Protein AF-A0A7C6E499-F1 (afdb_monomer)

Solvent-accessible surface area (backbone atoms only — not comparable to full-atom values): 4512 Å² total; per-residue (Å²): 134,85,84,85,80,88,84,87,70,54,99,46,74,67,28,46,51,58,56,50,73,72,61,52,91,82,48,72,48,79,41,62,75,63,82,88,62,49,58,67,53,46,53,55,35,43,75,68,70,24,51,66,43,83,37,57,63,75,58,53,52,51,56,57,57,55,64,71,78,112

Mean predicted aligned error: 8.05 Å

Radius of gyration: 13.71 Å; Cα contacts (8 Å, |Δi|>4): 59; chains: 1; bounding box: 28×29×36 Å

Nearest PDB structures (foldseek):
  8wt9-assembly1_D  TM=8.924E-01  e=2.295E-02  Escherichia coli
  8wt7-assembly1_C  TM=8.941E-01  e=4.945E-02  Escherichia coli
  4zv1-assembly1_A  TM=6.135E-01  e=7.523E-01  synthetic construct
  3imk-assembly1_A 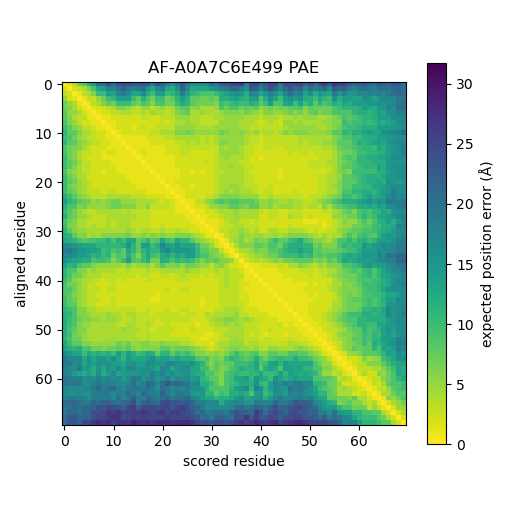 TM=5.789E-01  e=1.621E+00  Syntrophus aciditrophicus SB
  5b04-assembly1_H  TM=4.726E-01  e=2.298E+00  Schizosaccharomyces pombe 972h-

Foldseek 3Di:
DDDDDDDDFDLDPVRLVVVLVPDDQPAEAEDEPPDDSVVVSCVSCVVSVHHYDYDHPVVVVVVVVVVVVD

pLDDT: mean 78.67, std 13.9, range [43.09, 92.5]

Structure (mmCIF, N/CA/C/O backbone):
data_AF-A0A7C6E499-F1
#
_entry.id   AF-A0A7C6E499-F1
#
loop_
_atom_site.group_PDB
_atom_site.id
_atom_site.type_symbol
_atom_site.label_atom_id
_atom_site.label_alt_id
_atom_site.label_comp_id
_atom_site.label_asym_id
_atom_site.label_entity_id
_atom_site.label_seq_id
_atom_site.pdbx_PDB_ins_code
_atom_site.Cartn_x
_atom_site.Cartn_y
_atom_site.Cartn_z
_atom_site.occupancy
_atom_site.B_iso_or_equiv
_atom_site.auth_seq_id
_atom_site.auth_comp_id
_atom_site.auth_asym_id
_atom_site.auth_atom_id
_atom_site.pdbx_PDB_model_num
ATOM 1 N N . MET A 1 1 ? -5.581 -22.356 10.262 1.00 43.09 1 MET A N 1
ATOM 2 C CA . MET A 1 1 ? -4.396 -22.359 9.376 1.00 43.09 1 MET A CA 1
ATOM 3 C C . MET A 1 1 ? -4.713 -21.415 8.225 1.00 43.09 1 MET A C 1
ATOM 5 O O . MET A 1 1 ? -5.619 -21.719 7.463 1.00 43.09 1 MET A O 1
ATOM 9 N N . GLY A 1 2 ? -4.113 -20.223 8.185 1.00 60.62 2 GLY A N 1
ATOM 10 C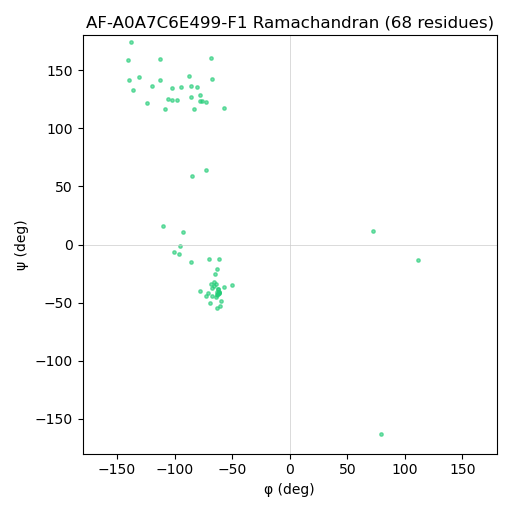 CA . GLY A 1 2 ? -4.368 -19.255 7.111 1.00 60.62 2 GLY A CA 1
ATOM 11 C C . GLY A 1 2 ? -3.594 -19.650 5.855 1.00 60.62 2 GLY A C 1
ATOM 12 O O . GLY A 1 2 ? -2.401 -19.925 5.943 1.00 60.62 2 GLY A O 1
ATOM 13 N N . MET A 1 3 ? -4.267 -19.723 4.708 1.00 66.56 3 MET A N 1
ATOM 14 C CA . MET A 1 3 ? -3.619 -19.967 3.419 1.00 66.56 3 MET A CA 1
ATOM 15 C C . MET A 1 3 ? -2.929 -18.676 2.963 1.00 66.56 3 MET A C 1
ATOM 17 O O . MET A 1 3 ? -3.576 -17.638 2.859 1.00 66.56 3 MET A O 1
ATOM 21 N N . MET A 1 4 ? -1.622 -18.733 2.703 1.00 66.75 4 MET A N 1
ATOM 22 C CA . MET A 1 4 ? -0.892 -17.629 2.080 1.00 66.75 4 MET A CA 1
ATOM 23 C C . MET A 1 4 ? -1.087 -17.716 0.568 1.00 66.75 4 MET A C 1
ATOM 25 O O . MET A 1 4 ? -0.678 -18.696 -0.054 1.00 66.75 4 MET A O 1
ATOM 29 N N . LEU A 1 5 ? -1.720 -16.706 -0.020 1.00 76.81 5 LEU A N 1
ATOM 30 C CA . LEU A 1 5 ? -1.869 -16.598 -1.467 1.00 76.81 5 LEU A CA 1
ATOM 31 C C . LEU A 1 5 ? -0.785 -15.668 -2.012 1.00 76.81 5 LEU A C 1
ATOM 33 O O . LEU A 1 5 ? -0.658 -14.528 -1.573 1.00 76.81 5 LEU A O 1
ATOM 37 N N . TRP A 1 6 ? -0.001 -16.168 -2.965 1.00 81.06 6 TRP A N 1
ATOM 38 C CA . TRP A 1 6 ? 0.945 -15.360 -3.727 1.00 81.06 6 TRP A CA 1
ATOM 39 C C . TRP A 1 6 ? 0.239 -14.717 -4.923 1.00 81.06 6 TRP A C 1
ATOM 41 O O . TRP A 1 6 ? -0.517 -15.380 -5.637 1.00 81.06 6 TRP A O 1
ATOM 51 N N . PHE A 1 7 ? 0.512 -13.436 -5.163 1.00 83.06 7 PHE A N 1
ATOM 52 C CA . PHE A 1 7 ? -0.007 -12.692 -6.304 1.00 83.06 7 PHE A CA 1
ATOM 53 C C . PHE A 1 7 ? 1.073 -11.772 -6.878 1.00 83.06 7 PHE A C 1
ATOM 55 O O . PHE A 1 7 ? 1.830 -11.154 -6.136 1.00 83.06 7 PHE A O 1
ATOM 62 N N . SER A 1 8 ? 1.112 -11.662 -8.205 1.00 86.25 8 SER A N 1
ATOM 63 C CA . SER A 1 8 ? 2.009 -10.773 -8.943 1.00 86.25 8 SER A CA 1
ATOM 64 C C . SER A 1 8 ? 1.223 -9.970 -9.972 1.00 86.25 8 SER A C 1
ATOM 66 O O . SER A 1 8 ? 0.314 -10.507 -10.605 1.00 86.25 8 SER A O 1
ATOM 68 N N . PHE A 1 9 ? 1.616 -8.720 -10.188 1.00 87.88 9 PHE A N 1
ATOM 69 C CA . PHE A 1 9 ? 1.030 -7.822 -11.180 1.00 87.88 9 PHE A CA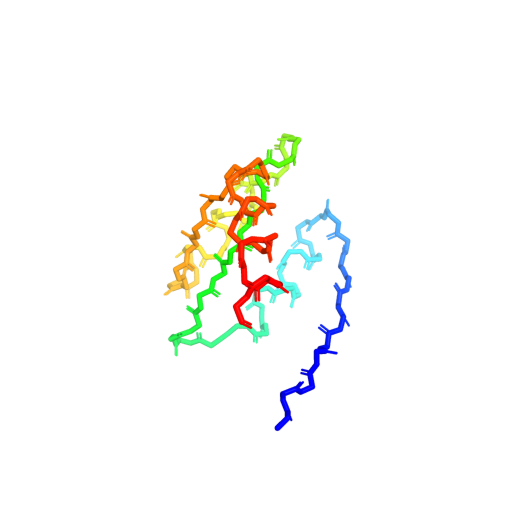 1
ATOM 70 C C . PHE A 1 9 ? 2.128 -6.999 -11.858 1.00 87.88 9 PHE A C 1
ATOM 72 O O . PHE A 1 9 ? 3.229 -6.856 -11.322 1.00 87.88 9 PHE A O 1
ATOM 79 N N . SER A 1 10 ? 1.835 -6.477 -13.049 1.00 87.06 10 SER A N 1
ATOM 80 C CA . SER A 1 10 ? 2.754 -5.596 -13.768 1.00 87.06 10 SER A CA 1
ATOM 81 C C . SER A 1 10 ? 2.920 -4.270 -13.038 1.00 87.06 10 SER A C 1
ATOM 83 O O . SER A 1 10 ? 1.969 -3.707 -12.502 1.00 87.06 10 SER A O 1
ATOM 85 N N . ASN A 1 11 ? 4.135 -3.738 -13.047 1.00 79.69 11 ASN A N 1
ATOM 86 C CA . ASN A 1 11 ? 4.443 -2.452 -12.437 1.00 79.69 11 ASN A CA 1
ATOM 87 C C . ASN A 1 11 ? 4.147 -1.291 -13.404 1.00 79.69 11 ASN A C 1
ATOM 89 O O . ASN A 1 11 ? 5.025 -0.519 -13.791 1.00 79.69 11 ASN A O 1
ATOM 93 N N . ASP A 1 12 ? 2.893 -1.217 -13.827 1.00 87.56 12 ASP A N 1
ATOM 94 C CA .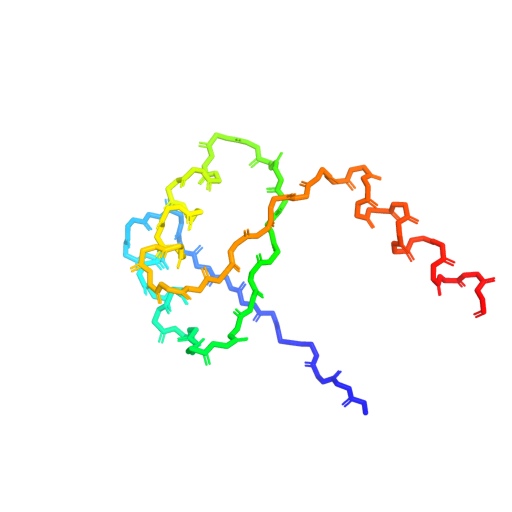 ASP A 1 12 ? 2.332 -0.166 -14.662 1.00 87.56 12 ASP A CA 1
ATOM 95 C C . ASP A 1 12 ? 0.941 0.214 -14.136 1.00 87.56 12 ASP A C 1
ATOM 97 O O . ASP A 1 12 ? 0.417 -0.384 -13.193 1.00 87.56 12 ASP A O 1
ATOM 101 N N . PHE A 1 13 ? 0.344 1.247 -14.725 1.00 87.31 13 PHE A N 1
ATOM 102 C CA . PHE A 1 13 ? -0.958 1.748 -14.294 1.00 87.31 13 PHE A CA 1
ATOM 103 C C . PHE A 1 13 ? -2.054 0.669 -14.326 1.00 87.31 13 PHE A C 1
ATOM 105 O O . PHE A 1 13 ? -2.913 0.632 -13.443 1.00 87.31 13 PHE A O 1
ATOM 112 N N . GLU A 1 14 ? -2.026 -0.224 -15.316 1.00 92.19 14 GLU A N 1
ATOM 113 C CA . GLU A 1 14 ? -3.035 -1.268 -15.4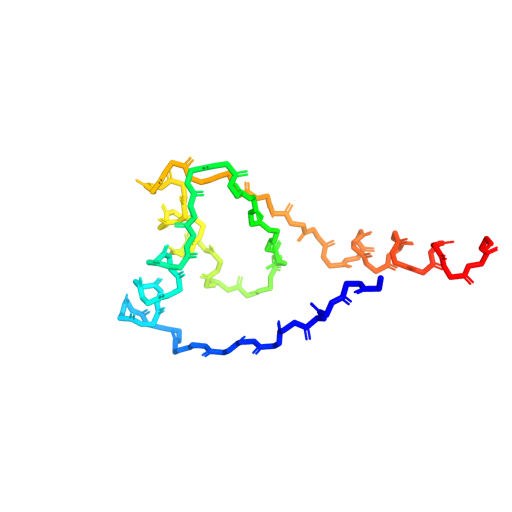64 1.00 92.19 14 GLU A CA 1
ATOM 114 C C . GLU A 1 14 ? -2.864 -2.360 -14.406 1.00 92.19 14 GLU A C 1
ATOM 116 O O . GLU A 1 14 ? -3.839 -2.740 -13.753 1.00 92.19 14 GLU A O 1
ATOM 121 N N . GLY A 1 15 ? -1.632 -2.801 -14.157 1.00 91.94 15 GLY A N 1
ATOM 122 C CA . GLY A 1 15 ? -1.333 -3.761 -13.101 1.00 91.94 15 GLY A CA 1
ATOM 123 C C . GLY A 1 15 ? -1.645 -3.220 -11.703 1.00 91.94 15 GLY A C 1
ATOM 124 O O . GLY A 1 15 ? -2.241 -3.935 -10.894 1.00 91.94 15 GLY A O 1
ATOM 125 N N . ILE A 1 16 ? -1.342 -1.947 -11.428 1.00 90.88 16 ILE A N 1
ATOM 126 C CA . ILE A 1 16 ? -1.707 -1.292 -10.159 1.00 90.88 16 ILE A CA 1
ATOM 127 C C . ILE A 1 16 ? -3.232 -1.236 -10.007 1.00 90.88 16 ILE A C 1
ATOM 129 O O . ILE A 1 16 ? -3.761 -1.579 -8.950 1.00 90.88 16 ILE A O 1
ATOM 133 N N . LYS A 1 17 ? -3.965 -0.883 -11.068 1.00 91.38 17 LYS A N 1
ATOM 134 C CA . LYS A 1 17 ? -5.434 -0.877 -11.042 1.00 91.38 17 LYS A CA 1
ATOM 135 C C . LYS A 1 17 ? -6.006 -2.272 -10.775 1.00 91.38 17 LYS A C 1
ATOM 137 O O . LYS A 1 17 ? -6.945 -2.404 -9.989 1.00 91.38 17 LYS A O 1
ATOM 142 N N . GLN A 1 18 ? -5.434 -3.313 -11.383 1.00 92.50 18 GLN A N 1
ATOM 143 C CA . GLN A 1 18 ? -5.823 -4.700 -11.111 1.00 92.50 18 GLN A CA 1
ATOM 144 C C . GLN A 1 18 ? -5.572 -5.087 -9.652 1.00 92.50 18 GLN A C 1
ATOM 146 O O . GLN A 1 18 ? -6.427 -5.734 -9.049 1.00 92.50 18 GLN A O 1
ATOM 151 N N . PHE A 1 19 ? -4.437 -4.684 -9.077 1.00 91.69 19 PHE A N 1
ATOM 152 C CA . PHE A 1 19 ? -4.143 -4.919 -7.665 1.00 91.69 19 PHE A CA 1
ATOM 153 C C . PHE A 1 19 ? -5.184 -4.250 -6.761 1.00 91.69 19 PHE A C 1
ATOM 155 O O . PHE A 1 19 ? -5.818 -4.929 -5.955 1.00 91.69 19 PHE A O 1
ATOM 162 N N . VAL A 1 20 ? -5.421 -2.950 -6.945 1.00 91.75 20 VAL A N 1
ATOM 163 C CA . VAL A 1 20 ? -6.327 -2.192 -6.074 1.00 91.75 20 VAL A CA 1
ATOM 164 C C . VAL A 1 20 ? -7.780 -2.660 -6.197 1.00 91.75 20 VAL A C 1
ATOM 166 O O . VAL A 1 20 ? -8.485 -2.704 -5.197 1.00 91.75 20 VAL A O 1
ATOM 169 N N . SER A 1 21 ? -8.211 -3.128 -7.376 1.00 92.19 21 SER A N 1
ATOM 170 C CA . SER A 1 21 ? -9.567 -3.676 -7.578 1.00 92.19 21 SER A CA 1
ATOM 171 C C . SER A 1 21 ? -9.903 -4.913 -6.733 1.00 92.19 21 SER A C 1
ATOM 173 O O . SER A 1 21 ? -11.061 -5.323 -6.680 1.00 92.19 21 SER A O 1
ATOM 175 N N . ARG A 1 22 ? -8.899 -5.533 -6.103 1.00 90.94 22 ARG A N 1
ATOM 176 C CA . ARG A 1 22 ? -9.065 -6.705 -5.233 1.00 90.94 22 ARG A CA 1
ATOM 177 C C . ARG A 1 22 ? -9.162 -6.347 -3.753 1.00 90.94 22 ARG A C 1
ATOM 179 O O . ARG A 1 22 ? -9.415 -7.243 -2.953 1.00 90.94 22 ARG A O 1
ATOM 186 N N . LEU A 1 23 ? -8.920 -5.088 -3.398 1.00 91.44 23 LEU A N 1
ATOM 187 C CA . LEU A 1 23 ? -8.983 -4.602 -2.026 1.00 91.44 23 LEU A CA 1
ATOM 188 C C . LEU A 1 23 ? -10.414 -4.172 -1.698 1.00 91.44 23 LEU A C 1
ATOM 190 O O . LEU A 1 23 ? -11.132 -3.655 -2.555 1.00 91.44 23 LEU A O 1
ATOM 194 N N . SER A 1 24 ? -10.820 -4.391 -0.455 1.00 90.25 24 SER A N 1
ATOM 195 C CA . SER A 1 24 ? -12.114 -3.974 0.085 1.00 90.25 24 SER A CA 1
ATOM 196 C C . SER A 1 24 ? -11.943 -2.885 1.144 1.00 90.25 24 SER A C 1
ATOM 198 O O . SER A 1 24 ? -10.882 -2.746 1.757 1.00 90.25 24 SER A O 1
ATOM 200 N N . GLU A 1 25 ? -13.012 -2.129 1.403 1.00 81.44 25 GLU A N 1
ATOM 201 C CA . GLU A 1 25 ? -13.060 -1.209 2.542 1.00 81.44 25 GLU A CA 1
ATOM 202 C C . GLU A 1 25 ? -12.816 -1.990 3.846 1.00 81.44 25 GLU A C 1
ATOM 204 O O . GLU A 1 25 ? -13.574 -2.894 4.200 1.00 81.44 25 GLU A O 1
ATOM 209 N N . GLY A 1 26 ? -11.729 -1.659 4.548 1.00 83.12 26 GLY A N 1
ATOM 210 C CA . GLY A 1 26 ? -11.289 -2.344 5.770 1.00 83.12 26 GLY A CA 1
ATOM 211 C C . GLY A 1 26 ? -9.989 -3.138 5.625 1.00 83.12 26 GLY A C 1
ATOM 212 O O . GLY A 1 26 ? -9.384 -3.485 6.643 1.00 83.12 26 GLY A O 1
ATOM 213 N N . ASP A 1 27 ? -9.518 -3.367 4.398 1.00 89.88 27 ASP A N 1
ATOM 214 C CA . ASP A 1 27 ? -8.191 -3.934 4.171 1.00 89.88 27 ASP A CA 1
ATOM 215 C C . ASP A 1 27 ? -7.080 -2.947 4.576 1.00 89.88 27 ASP A C 1
ATOM 217 O O . ASP A 1 27 ? -7.273 -1.731 4.684 1.00 89.88 27 ASP A O 1
ATOM 221 N N . ALA A 1 28 ? -5.879 -3.481 4.801 1.00 88.81 28 ALA A N 1
ATOM 222 C CA . ALA A 1 28 ? -4.673 -2.692 5.014 1.00 88.81 28 ALA A CA 1
ATOM 223 C C . ALA A 1 28 ? -3.514 -3.293 4.220 1.00 88.81 28 ALA A C 1
ATOM 225 O O . ALA A 1 28 ? -3.266 -4.500 4.273 1.00 88.81 28 ALA A O 1
ATOM 226 N N . VAL A 1 29 ? -2.782 -2.442 3.506 1.00 89.50 29 VAL A N 1
ATOM 227 C CA . VAL A 1 29 ? -1.651 -2.855 2.675 1.00 89.50 29 VAL A CA 1
ATOM 228 C C . VAL A 1 29 ? -0.355 -2.455 3.362 1.00 89.50 29 VAL A C 1
ATOM 230 O O . VAL A 1 29 ? -0.136 -1.290 3.692 1.00 89.50 29 VAL A 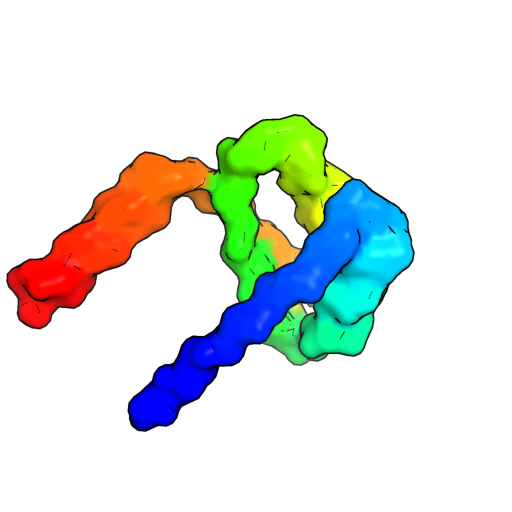O 1
ATOM 233 N N . VAL A 1 30 ? 0.527 -3.430 3.561 1.00 87.00 30 VAL A N 1
ATOM 234 C CA . VAL A 1 30 ? 1.892 -3.197 4.036 1.00 87.00 30 VAL A CA 1
ATOM 235 C C . VAL A 1 30 ? 2.830 -3.290 2.845 1.00 87.00 30 VAL A C 1
ATOM 237 O O . VAL A 1 30 ? 2.845 -4.296 2.140 1.00 87.00 30 VAL A O 1
ATOM 240 N N . MET A 1 31 ? 3.609 -2.239 2.623 1.00 85.81 31 MET A N 1
ATOM 241 C CA . MET A 1 31 ? 4.514 -2.123 1.485 1.00 85.81 31 MET A CA 1
ATOM 242 C C . MET A 1 31 ? 5.946 -1.979 1.987 1.00 85.81 31 MET A C 1
ATOM 244 O O . MET A 1 31 ? 6.208 -1.232 2.932 1.00 85.81 31 MET A O 1
ATOM 248 N N . GLU A 1 32 ? 6.890 -2.680 1.368 1.00 81.31 32 GLU A N 1
ATOM 249 C CA . GLU A 1 32 ? 8.311 -2.429 1.604 1.00 81.31 32 GLU A CA 1
ATOM 250 C C . GLU A 1 32 ? 8.793 -1.229 0.782 1.00 81.31 32 GLU A C 1
ATOM 252 O O . GLU A 1 32 ? 8.489 -1.095 -0.404 1.00 81.31 32 GLU A O 1
ATOM 257 N N . LEU A 1 33 ? 9.574 -0.355 1.423 1.00 69.06 33 LEU A N 1
ATOM 258 C CA . LEU A 1 33 ? 10.238 0.794 0.799 1.00 69.06 33 LEU A CA 1
ATOM 259 C C . LEU A 1 33 ? 11.420 0.353 -0.078 1.00 69.06 33 LEU A C 1
ATOM 261 O O . LEU A 1 33 ? 12.578 0.668 0.204 1.00 69.06 33 LEU A O 1
ATOM 265 N N . THR A 1 34 ? 11.147 -0.398 -1.138 1.00 69.75 34 THR A N 1
ATOM 266 C CA . THR A 1 34 ? 12.167 -0.854 -2.086 1.00 69.75 34 THR A CA 1
ATOM 267 C C . THR A 1 34 ? 12.029 -0.114 -3.417 1.00 69.75 34 THR A C 1
ATOM 269 O O . THR A 1 34 ? 11.026 -0.253 -4.115 1.00 69.75 34 THR A O 1
ATOM 272 N N . GLY A 1 35 ? 13.054 0.658 -3.793 1.00 67.31 35 GLY A N 1
ATOM 273 C CA . GLY A 1 35 ? 13.139 1.353 -5.088 1.00 67.31 35 GLY A CA 1
ATOM 274 C C . GLY A 1 35 ? 12.325 2.653 -5.185 1.00 67.31 35 GLY A C 1
ATOM 275 O O . GLY A 1 35 ? 11.926 3.223 -4.177 1.00 67.31 35 GLY A O 1
ATOM 276 N N . ASN A 1 36 ? 12.087 3.135 -6.412 1.00 67.06 36 ASN A N 1
ATOM 277 C CA . ASN A 1 36 ? 11.400 4.414 -6.692 1.00 67.06 36 ASN A CA 1
ATOM 278 C C . ASN A 1 36 ? 9.891 4.270 -6.969 1.00 67.06 36 ASN A C 1
ATOM 280 O O . ASN A 1 36 ? 9.212 5.251 -7.250 1.00 67.06 36 ASN A O 1
ATOM 284 N N . LEU A 1 37 ? 9.370 3.044 -6.948 1.00 67.00 37 LEU A N 1
ATOM 285 C CA . LEU A 1 37 ? 8.056 2.701 -7.508 1.00 67.00 37 LEU A CA 1
ATOM 286 C C . LEU A 1 37 ? 6.945 2.587 -6.459 1.00 67.00 37 LEU A C 1
ATOM 288 O O . LEU A 1 37 ? 5.775 2.465 -6.811 1.00 67.00 37 LEU A O 1
ATOM 292 N N . TRP A 1 38 ? 7.298 2.670 -5.174 1.00 79.12 38 TRP A N 1
ATOM 293 C CA . TRP A 1 38 ? 6.341 2.593 -4.071 1.00 79.12 38 TRP A CA 1
ATOM 294 C C . TRP A 1 38 ? 5.360 3.771 -4.055 1.00 79.12 38 TRP A C 1
ATOM 296 O O . TRP A 1 38 ? 4.253 3.598 -3.565 1.00 79.12 38 TRP A O 1
ATOM 306 N N . VAL A 1 39 ? 5.730 4.931 -4.612 1.00 85.06 39 VAL A N 1
ATOM 307 C CA . VAL A 1 39 ? 4.908 6.154 -4.576 1.00 85.06 39 VAL A CA 1
ATOM 308 C C . VAL A 1 39 ? 3.589 5.958 -5.323 1.00 85.06 39 VAL A C 1
ATOM 310 O O . VAL A 1 39 ? 2.529 6.102 -4.727 1.00 85.06 39 VAL A O 1
ATOM 313 N N . ASN A 1 40 ? 3.639 5.531 -6.590 1.00 86.50 40 ASN A N 1
ATOM 314 C CA . ASN A 1 40 ? 2.431 5.372 -7.412 1.00 86.50 40 ASN A CA 1
ATOM 315 C C . ASN A 1 40 ? 1.474 4.316 -6.839 1.00 86.50 40 ASN A C 1
ATOM 317 O O . ASN A 1 40 ? 0.257 4.472 -6.892 1.00 86.50 40 ASN A O 1
ATOM 321 N N . LEU A 1 41 ? 2.026 3.227 -6.295 1.00 88.25 41 LEU A N 1
ATOM 322 C CA . LEU A 1 41 ? 1.234 2.170 -5.673 1.00 88.25 41 LEU A CA 1
ATOM 323 C C . LEU A 1 41 ? 0.631 2.633 -4.338 1.00 88.25 41 LEU A C 1
ATOM 325 O O . LEU A 1 41 ? -0.540 2.370 -4.084 1.00 88.25 41 LEU A O 1
ATOM 329 N N . TYR A 1 42 ? 1.397 3.359 -3.521 1.00 89.69 42 TYR A N 1
ATOM 330 C CA . TYR A 1 42 ? 0.924 3.938 -2.264 1.00 89.69 42 TYR A CA 1
ATOM 331 C C . TYR A 1 42 ? -0.240 4.906 -2.503 1.00 89.69 42 TYR A C 1
ATOM 333 O O . TYR A 1 42 ? -1.291 4.778 -1.878 1.00 89.69 42 TYR A O 1
ATOM 341 N N . GLU A 1 43 ? -0.085 5.825 -3.458 1.00 90.25 43 GLU A N 1
ATOM 342 C CA . GLU A 1 43 ? -1.127 6.791 -3.815 1.00 90.25 43 GLU A CA 1
ATOM 343 C C . GLU A 1 43 ? -2.396 6.103 -4.330 1.00 90.25 43 GLU A C 1
ATOM 345 O O . GLU A 1 43 ? -3.498 6.481 -3.940 1.00 90.25 43 GLU A O 1
ATOM 350 N N . ALA A 1 44 ? -2.264 5.065 -5.162 1.00 91.38 44 ALA A N 1
ATOM 351 C CA . ALA A 1 44 ? -3.413 4.336 -5.698 1.00 91.38 44 ALA A CA 1
ATOM 352 C C . ALA A 1 44 ? -4.212 3.586 -4.616 1.00 91.38 44 ALA A C 1
ATOM 354 O O . ALA A 1 44 ? -5.441 3.498 -4.711 1.00 91.38 44 ALA A O 1
ATOM 355 N N . VAL A 1 45 ? -3.523 3.055 -3.600 1.00 92.00 45 VAL A N 1
ATOM 356 C CA . VAL A 1 45 ? -4.139 2.369 -2.453 1.00 92.00 45 VAL A CA 1
ATOM 357 C C . VAL A 1 45 ? -4.892 3.372 -1.572 1.00 92.00 45 VAL A C 1
ATOM 359 O O . VAL A 1 45 ? -6.084 3.184 -1.329 1.00 92.00 45 VAL A O 1
ATOM 362 N N . GLU A 1 46 ? -4.247 4.475 -1.183 1.00 91.56 46 GLU A N 1
ATOM 363 C CA . GLU A 1 46 ? -4.874 5.530 -0.367 1.00 91.56 46 GLU A CA 1
ATOM 364 C C . GLU A 1 46 ? -6.057 6.193 -1.092 1.00 91.56 46 GLU A C 1
ATOM 366 O O . GLU A 1 46 ? -7.099 6.449 -0.489 1.00 91.56 46 GLU A O 1
ATOM 371 N N . ALA A 1 47 ? -5.950 6.406 -2.409 1.00 91.38 47 ALA A N 1
ATOM 372 C CA . ALA A 1 47 ? -7.036 6.955 -3.223 1.00 91.38 47 ALA A CA 1
ATOM 373 C C . ALA A 1 47 ? -8.283 6.053 -3.274 1.00 91.38 47 ALA A C 1
ATOM 375 O O . ALA A 1 47 ? -9.373 6.543 -3.565 1.00 91.38 47 ALA A O 1
ATOM 376 N N . ASN A 1 48 ? -8.143 4.756 -2.980 1.00 89.44 48 ASN A N 1
ATOM 377 C CA . ASN A 1 48 ? -9.264 3.818 -2.851 1.00 89.44 48 ASN A CA 1
ATOM 378 C C . ASN A 1 48 ? -9.778 3.690 -1.407 1.00 89.44 48 ASN A C 1
ATOM 380 O O . ASN A 1 48 ? -10.572 2.800 -1.118 1.00 89.44 48 ASN A O 1
ATOM 384 N N . GLY A 1 49 ? -9.339 4.563 -0.494 1.00 89.06 49 GLY A N 1
ATOM 385 C CA . GLY A 1 49 ? -9.763 4.547 0.908 1.00 89.06 49 GLY A CA 1
ATOM 386 C C . GLY A 1 49 ? -9.172 3.391 1.717 1.00 89.06 49 GLY A C 1
ATOM 387 O O . GLY A 1 49 ? -9.611 3.135 2.838 1.00 89.06 49 GLY A O 1
ATOM 388 N N . VAL A 1 50 ? -8.177 2.691 1.165 1.00 92.25 50 VAL A N 1
ATOM 389 C CA . VAL A 1 50 ? -7.482 1.589 1.828 1.00 92.25 50 VAL A CA 1
ATOM 390 C C . VAL A 1 50 ? -6.232 2.134 2.502 1.00 92.25 50 VAL A C 1
ATOM 392 O O . VAL A 1 50 ? -5.476 2.898 1.910 1.00 92.25 50 VAL A O 1
ATOM 395 N N . LYS A 1 51 ? -5.990 1.717 3.745 1.00 89.62 51 LYS A N 1
ATOM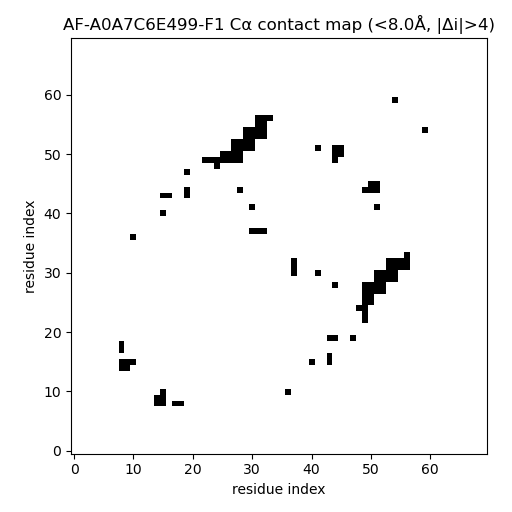 396 C CA . LYS A 1 51 ? -4.831 2.178 4.510 1.00 89.62 51 LYS A CA 1
ATOM 397 C C . LYS A 1 51 ? -3.544 1.549 3.979 1.00 89.62 51 LYS A C 1
ATOM 399 O O . LYS A 1 51 ? -3.393 0.324 4.032 1.00 89.62 51 LYS A O 1
ATOM 404 N N . ALA A 1 52 ? -2.585 2.374 3.577 1.00 89.12 52 ALA A N 1
ATOM 405 C CA . ALA A 1 52 ? -1.242 1.952 3.206 1.00 89.12 52 ALA A CA 1
ATOM 406 C C . ALA A 1 52 ? -0.232 2.242 4.330 1.00 89.12 52 ALA A C 1
ATOM 408 O O . ALA A 1 52 ? -0.198 3.319 4.925 1.00 89.12 52 ALA A O 1
ATOM 409 N N . VAL A 1 53 ? 0.630 1.270 4.635 1.00 87.94 53 VAL A N 1
ATOM 410 C CA . VAL A 1 53 ? 1.720 1.418 5.609 1.00 87.94 53 VAL A CA 1
ATOM 411 C C . VAL A 1 53 ? 3.044 1.077 4.945 1.00 87.94 53 VAL A C 1
ATOM 413 O O . VAL A 1 53 ? 3.260 -0.041 4.481 1.00 87.94 53 VAL A O 1
ATOM 416 N N . LEU A 1 54 ? 3.959 2.041 4.954 1.00 84.50 54 LEU A N 1
ATOM 417 C CA . LEU A 1 54 ? 5.316 1.865 4.455 1.00 84.50 54 LEU A CA 1
ATOM 418 C C . LEU A 1 54 ? 6.198 1.282 5.556 1.00 84.50 54 LEU A C 1
ATOM 420 O O . LEU A 1 54 ? 6.289 1.820 6.663 1.00 84.50 54 LEU A O 1
ATOM 424 N N . THR A 1 55 ? 6.874 0.184 5.246 1.00 81.81 55 THR A N 1
ATOM 425 C CA . THR A 1 55 ? 7.823 -0.464 6.146 1.00 81.81 55 THR A CA 1
ATOM 426 C C . THR A 1 55 ? 9.236 -0.345 5.607 1.00 81.81 55 THR A C 1
ATOM 428 O O . THR A 1 55 ? 9.493 -0.426 4.406 1.00 81.81 55 THR A O 1
ATOM 431 N N . ASN A 1 56 ? 10.177 -0.139 6.526 1.00 75.81 56 ASN A N 1
ATOM 432 C CA . ASN A 1 56 ? 11.587 -0.336 6.236 1.00 75.81 56 ASN A CA 1
ATOM 433 C C . ASN A 1 56 ? 11.857 -1.855 6.269 1.00 75.81 56 ASN A C 1
ATOM 435 O O . ASN A 1 56 ? 11.608 -2.449 7.324 1.00 75.81 56 ASN A O 1
ATOM 439 N N . PRO A 1 57 ? 12.395 -2.465 5.195 1.00 65.75 57 PRO A N 1
ATOM 440 C CA . PRO A 1 57 ? 12.690 -3.902 5.138 1.00 65.75 57 PRO A CA 1
ATOM 441 C C . PRO A 1 57 ? 13.493 -4.420 6.341 1.00 65.75 57 PRO A C 1
ATOM 443 O O . PRO A 1 57 ? 13.245 -5.511 6.856 1.00 65.75 57 PRO A O 1
ATOM 446 N N . LEU A 1 58 ? 14.401 -3.594 6.877 1.00 62.84 58 LEU 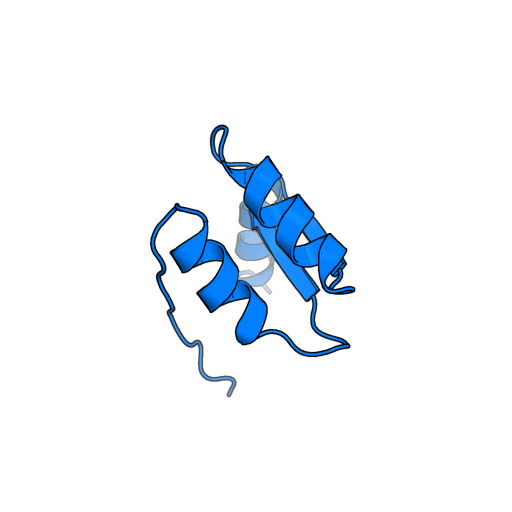A N 1
ATOM 447 C CA . LEU A 1 58 ? 15.193 -3.925 8.067 1.00 62.84 58 LEU A CA 1
ATOM 448 C C . LEU A 1 58 ? 14.324 -4.103 9.322 1.00 62.84 58 LEU A C 1
ATOM 450 O O . LEU A 1 58 ? 14.625 -4.937 10.173 1.00 62.84 58 LEU A O 1
ATOM 454 N N . LYS A 1 59 ? 13.228 -3.344 9.439 1.00 62.72 59 LYS A N 1
ATOM 455 C CA . LYS A 1 59 ? 12.280 -3.454 10.557 1.00 62.72 59 LYS A CA 1
ATOM 456 C C . LYS A 1 59 ? 11.360 -4.663 10.393 1.00 62.72 59 LYS A C 1
ATOM 458 O O . LYS A 1 5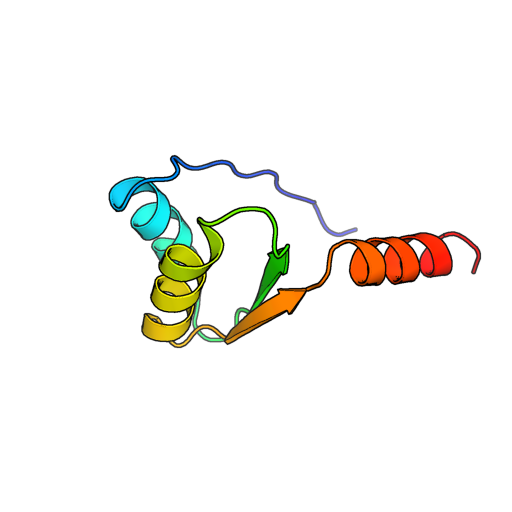9 ? 11.110 -5.359 11.374 1.00 62.72 59 LYS A O 1
ATOM 463 N N . THR A 1 60 ? 10.897 -4.939 9.174 1.00 62.03 60 THR A N 1
ATOM 464 C CA . THR A 1 60 ? 10.040 -6.100 8.880 1.00 62.03 60 THR A CA 1
ATOM 465 C C . THR A 1 60 ? 10.784 -7.413 9.135 1.00 62.03 60 THR A C 1
ATOM 467 O O . THR A 1 60 ? 10.262 -8.284 9.832 1.00 62.03 60 THR A O 1
ATOM 470 N N . SER A 1 61 ? 12.036 -7.520 8.676 1.00 61.03 61 SER A N 1
ATOM 471 C CA . SER A 1 61 ? 12.896 -8.691 8.909 1.00 61.03 61 SER A CA 1
ATOM 472 C C . SER A 1 61 ? 13.177 -8.937 10.397 1.00 61.03 61 SER A C 1
ATOM 474 O O . SER A 1 61 ? 13.095 -10.074 10.865 1.00 61.03 61 SER A O 1
ATOM 476 N N . ALA A 1 62 ? 13.422 -7.876 11.174 1.00 57.31 62 ALA A N 1
ATOM 477 C CA . ALA A 1 62 ? 13.630 -7.986 12.617 1.00 57.31 62 ALA A CA 1
ATOM 478 C C . ALA A 1 62 ? 12.383 -8.514 13.356 1.00 57.31 62 ALA A C 1
ATOM 480 O O . ALA A 1 62 ? 12.508 -9.387 14.213 1.00 57.31 62 ALA A O 1
ATOM 481 N N . ILE A 1 63 ? 11.179 -8.046 12.998 1.00 59.34 63 ILE A N 1
ATOM 482 C CA . ILE A 1 63 ? 9.915 -8.527 13.590 1.00 59.34 63 ILE A CA 1
ATOM 483 C C . ILE A 1 63 ? 9.643 -9.984 13.196 1.00 59.34 63 ILE A C 1
ATOM 485 O O . ILE A 1 63 ? 9.250 -10.785 14.044 1.00 59.34 63 ILE A O 1
ATOM 489 N N . ALA A 1 64 ? 9.847 -10.336 11.923 1.00 64.81 64 ALA A N 1
ATOM 490 C CA . ALA A 1 64 ? 9.669 -11.704 11.446 1.00 64.81 64 ALA A CA 1
ATOM 491 C C . ALA A 1 64 ? 10.641 -12.673 12.140 1.00 64.81 64 ALA A C 1
ATOM 493 O O . ALA A 1 64 ? 10.223 -13.735 12.589 1.00 64.81 64 ALA A O 1
ATOM 494 N N . SER A 1 65 ? 11.906 -12.275 12.298 1.00 61.56 65 SER A N 1
ATOM 495 C CA . SER A 1 65 ? 12.942 -13.087 12.953 1.00 61.56 65 SER A CA 1
ATOM 496 C C . SER A 1 65 ? 12.703 -13.253 14.456 1.00 61.56 65 SER A C 1
ATOM 498 O O . SER A 1 65 ? 12.994 -14.311 15.006 1.00 61.56 65 SER A O 1
ATOM 500 N N . ALA A 1 66 ? 12.146 -12.239 15.126 1.00 58.91 66 ALA A N 1
ATOM 501 C CA . ALA A 1 66 ? 11.816 -12.315 16.550 1.00 58.91 66 ALA A CA 1
ATOM 502 C C . ALA A 1 66 ? 10.675 -13.308 16.834 1.00 58.91 66 ALA A C 1
ATOM 504 O O . ALA A 1 66 ? 10.749 -14.054 17.802 1.00 58.91 66 ALA A O 1
ATOM 505 N N . LYS A 1 67 ? 9.669 -13.388 15.951 1.00 53.78 67 LYS A N 1
ATOM 506 C CA . LYS A 1 67 ? 8.540 -14.329 16.078 1.00 53.78 67 LYS A CA 1
ATOM 507 C C . LYS A 1 67 ? 8.903 -15.802 15.844 1.00 53.78 67 LYS A C 1
ATOM 509 O O . LYS A 1 67 ? 8.073 -16.663 16.098 1.00 53.78 67 LYS A O 1
ATOM 514 N N . ILE A 1 68 ? 10.094 -16.096 15.319 1.00 54.31 68 ILE A N 1
ATOM 515 C CA . ILE A 1 68 ? 10.556 -17.471 15.053 1.00 54.31 68 ILE A CA 1
ATOM 516 C C . ILE A 1 68 ? 11.209 -18.102 16.301 1.00 54.31 68 ILE A C 1
ATOM 518 O O . ILE A 1 68 ? 11.364 -19.318 16.351 1.00 54.31 68 ILE A O 1
ATOM 522 N N . ASN A 1 69 ? 11.552 -17.303 17.319 1.00 46.38 69 ASN A N 1
ATOM 523 C CA . ASN A 1 69 ? 12.239 -17.764 18.532 1.00 46.38 69 ASN A CA 1
ATOM 524 C C . ASN A 1 69 ? 11.359 -17.745 19.804 1.00 46.38 69 ASN A C 1
ATOM 526 O O . ASN A 1 69 ? 11.915 -17.806 20.901 1.00 46.38 69 ASN A O 1
ATOM 530 N N . GLU A 1 70 ? 10.029 -17.651 19.674 1.00 43.56 70 GLU A N 1
ATOM 531 C CA . GLU A 1 70 ? 9.062 -17.764 20.788 1.00 43.56 70 GLU A CA 1
ATOM 532 C C . GLU A 1 70 ? 8.287 -19.087 20.759 1.00 43.56 70 GLU A C 1
ATOM 534 O O . GLU A 1 70 ? 7.878 -19.517 19.654 1.00 43.56 70 GLU A O 1
#

Secondary structure (DSSP, 8-state):
-PPPPP----SSHHHHHHHHTT--TT-EEEEE--SS-HHHHHHHHHHTTPEEEEE-HHHHHHHHHHTT--

Sequence (70 aa):
MGMMLWFSFSNDFEGIKQFVSRLSEGDAVVMELTGNLWVNLYEAVEANGVKAVLTNPLKTSAIASAKINE